Protein AF-A0A957XTR8-F1 (afdb_monomer_lite)

Sequence (74 aa):
MSRTRLSRRLAALAVVIVLAAAFIVLLLPRNRVTVGPQQTVHSINPKMGVHTRLTDEVEEWKVKRTLEMVREMG

Secondary structure (DSSP, 8-state):
--HHHHHHHHHHHHHHHHHHHHHHHHHS-S------S------S-TT-------SS---HHHHHHHHHHHHHH-

Foldseek 3Di:
DCPVVVVVVVVVVVVVVVVVVVVVVVVPDPDPQDLDDDDDADDPPPPDDDDDDDPPPVPSVVVSVVVVVVNVVD

Structure (mmCIF, N/CA/C/O backbone):
data_AF-A0A957XTR8-F1
#
_entry.id   AF-A0A957XTR8-F1
#
loop_
_atom_site.group_PDB
_atom_site.id
_atom_site.type_symbol
_atom_site.label_atom_id
_atom_site.label_alt_id
_atom_site.label_comp_id
_atom_site.label_asym_id
_atom_site.label_entity_id
_atom_site.label_seq_id
_atom_site.pdbx_PDB_ins_code
_atom_site.Cartn_x
_atom_site.Cartn_y
_atom_site.Cartn_z
_atom_site.occupancy
_atom_site.B_iso_or_equiv
_atom_site.auth_seq_id
_atom_site.auth_comp_id
_atom_site.auth_asym_id
_atom_site.auth_atom_id
_atom_site.pdbx_PDB_model_num
ATOM 1 N N . MET A 1 1 ? 36.520 -1.481 -45.579 1.00 51.47 1 MET A N 1
ATOM 2 C CA . MET A 1 1 ? 35.829 -2.744 -45.208 1.00 51.47 1 MET A CA 1
ATOM 3 C C . MET A 1 1 ? 35.527 -2.897 -43.694 1.00 51.47 1 MET A C 1
ATOM 5 O O . MET A 1 1 ? 35.171 -3.993 -43.271 1.00 51.47 1 MET A O 1
ATOM 9 N N . SER A 1 2 ? 35.613 -1.833 -42.867 1.00 59.53 2 SER A N 1
ATOM 10 C CA . SER A 1 2 ? 35.478 -1.904 -41.389 1.00 59.53 2 SER A CA 1
ATOM 11 C C . SER A 1 2 ? 34.254 -1.183 -40.785 1.00 59.53 2 SER A C 1
ATOM 13 O O . SER A 1 2 ? 33.837 -1.517 -39.678 1.00 59.53 2 SER A O 1
ATOM 15 N N . ARG A 1 3 ? 33.628 -0.235 -41.504 1.00 61.69 3 ARG A N 1
ATOM 16 C CA . ARG A 1 3 ? 32.519 0.605 -40.989 1.00 61.69 3 ARG A CA 1
ATOM 17 C C . ARG A 1 3 ? 31.205 -0.157 -40.742 1.00 61.69 3 ARG A C 1
ATOM 19 O O . ARG A 1 3 ? 30.460 0.167 -39.821 1.00 61.69 3 ARG A O 1
ATOM 26 N N . THR A 1 4 ? 30.935 -1.207 -41.516 1.00 67.31 4 THR A N 1
ATOM 27 C CA . THR A 1 4 ? 29.719 -2.038 -41.398 1.00 67.31 4 THR A CA 1
ATOM 28 C C . THR A 1 4 ? 29.739 -2.978 -40.191 1.00 67.31 4 THR A C 1
ATOM 30 O O . THR A 1 4 ? 28.697 -3.280 -39.617 1.00 67.31 4 THR A O 1
ATOM 33 N N . ARG A 1 5 ? 30.924 -3.428 -39.759 1.00 70.56 5 ARG A N 1
ATOM 34 C CA . ARG A 1 5 ? 31.065 -4.249 -38.543 1.00 70.56 5 ARG A CA 1
ATOM 35 C C . ARG A 1 5 ? 30.976 -3.395 -37.280 1.00 70.56 5 ARG A C 1
ATOM 37 O O . ARG A 1 5 ? 30.388 -3.832 -36.297 1.00 70.56 5 ARG A O 1
ATOM 44 N N . LEU A 1 6 ? 31.522 -2.177 -37.326 1.00 76.19 6 LEU A N 1
ATOM 45 C CA . LEU A 1 6 ? 31.467 -1.228 -36.215 1.00 76.19 6 LEU A CA 1
ATOM 46 C C . LEU A 1 6 ? 30.029 -0.762 -35.937 1.00 76.19 6 LEU A C 1
ATOM 48 O O . LEU A 1 6 ? 29.580 -0.829 -34.800 1.00 76.19 6 LEU A O 1
ATOM 52 N N . SER A 1 7 ? 29.278 -0.392 -36.977 1.00 79.00 7 SER A N 1
ATOM 53 C CA . SER A 1 7 ? 27.860 -0.004 -36.853 1.00 79.00 7 SER A CA 1
ATOM 54 C C . SER A 1 7 ? 26.974 -1.129 -36.308 1.00 79.00 7 SER A C 1
ATOM 56 O O . SER A 1 7 ? 26.144 -0.881 -35.440 1.00 79.00 7 SER A O 1
ATOM 58 N N . ARG A 1 8 ? 27.194 -2.382 -36.731 1.00 84.25 8 ARG A N 1
ATOM 59 C CA . ARG A 1 8 ? 26.486 -3.549 -36.171 1.00 84.25 8 ARG A CA 1
ATOM 60 C C . ARG A 1 8 ? 26.782 -3.779 -34.687 1.00 84.25 8 ARG A C 1
ATOM 62 O O . ARG A 1 8 ? 25.868 -4.104 -33.938 1.00 84.25 8 ARG A O 1
ATOM 69 N N . ARG A 1 9 ? 28.033 -3.593 -34.250 1.00 88.56 9 ARG A N 1
ATOM 70 C CA . ARG A 1 9 ? 28.409 -3.705 -32.828 1.00 88.56 9 ARG A CA 1
ATOM 71 C C . ARG A 1 9 ? 27.778 -2.602 -31.980 1.00 88.56 9 ARG A C 1
ATOM 73 O O . ARG A 1 9 ? 27.300 -2.892 -30.892 1.00 88.56 9 ARG A O 1
ATOM 80 N N . LEU A 1 10 ? 27.733 -1.372 -32.493 1.00 90.88 10 LEU A N 1
ATOM 81 C CA . LEU A 1 10 ? 27.072 -0.251 -31.820 1.00 90.88 10 LEU A CA 1
ATOM 82 C C . LEU A 1 10 ? 25.558 -0.469 -31.705 1.00 90.88 10 LEU A C 1
ATOM 84 O O . LEU A 1 10 ? 24.994 -0.240 -30.641 1.00 90.88 10 LEU A O 1
ATOM 88 N N . ALA A 1 11 ? 24.914 -0.978 -32.760 1.00 90.88 11 ALA A N 1
ATOM 89 C CA . ALA A 1 11 ? 23.495 -1.328 -32.722 1.00 90.88 11 ALA A CA 1
ATOM 90 C C . ALA A 1 11 ? 23.206 -2.450 -31.710 1.00 90.88 11 ALA A C 1
ATOM 92 O O . ALA A 1 11 ? 22.276 -2.336 -30.919 1.00 90.88 11 ALA A O 1
ATOM 93 N N . ALA A 1 12 ? 24.032 -3.502 -31.680 1.00 92.94 12 ALA A N 1
ATOM 94 C CA . ALA A 1 12 ? 23.900 -4.574 -30.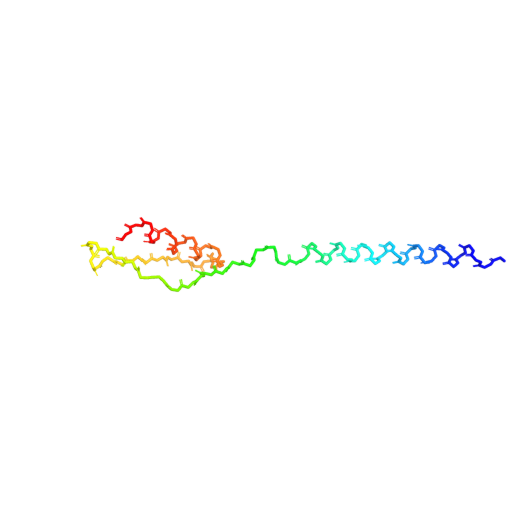696 1.00 92.94 12 ALA A CA 1
ATOM 95 C C . ALA A 1 12 ? 24.085 -4.061 -29.257 1.00 92.94 12 ALA A C 1
ATOM 97 O O . ALA A 1 12 ? 23.297 -4.406 -28.381 1.00 92.94 12 ALA A O 1
ATOM 98 N N . LEU A 1 13 ? 25.075 -3.194 -29.021 1.00 95.75 13 LEU A N 1
ATOM 99 C CA . LEU A 1 13 ? 25.290 -2.570 -27.715 1.00 95.75 13 LEU A CA 1
ATOM 100 C C . LEU A 1 13 ? 24.085 -1.718 -27.293 1.00 95.75 13 LEU A C 1
ATOM 102 O O . LEU A 1 13 ? 23.642 -1.820 -26.154 1.00 95.75 13 LEU A O 1
ATOM 106 N N . ALA A 1 14 ? 23.524 -0.924 -28.208 1.00 95.25 14 ALA A N 1
ATOM 107 C CA . ALA A 1 14 ? 22.334 -0.125 -27.935 1.00 95.25 14 ALA A CA 1
ATOM 108 C C . ALA A 1 14 ? 21.135 -1.006 -27.549 1.00 95.25 14 ALA A C 1
ATOM 110 O O . ALA A 1 14 ? 20.448 -0.707 -26.577 1.00 95.25 14 ALA A O 1
ATOM 111 N N . VAL A 1 15 ? 20.925 -2.127 -28.247 1.00 96.06 15 VAL A N 1
ATOM 112 C CA . VAL A 1 15 ? 19.872 -3.096 -27.900 1.00 96.06 15 VAL A CA 1
ATOM 113 C C . VAL A 1 15 ? 20.104 -3.682 -26.508 1.00 96.06 15 VAL A C 1
ATOM 115 O O . VAL A 1 15 ? 19.173 -3.723 -25.709 1.00 96.06 15 VAL A O 1
ATOM 118 N N . VAL A 1 16 ? 21.336 -4.080 -26.180 1.00 96.81 16 VAL A N 1
ATOM 119 C CA . VAL A 1 16 ? 21.672 -4.598 -24.843 1.00 96.81 16 VAL A CA 1
ATOM 120 C C . VAL A 1 16 ? 21.400 -3.553 -23.760 1.00 96.81 16 VAL A C 1
ATOM 122 O O . VAL A 1 16 ? 20.806 -3.887 -22.739 1.00 96.81 16 VAL A O 1
ATOM 125 N N . ILE A 1 17 ? 21.769 -2.290 -23.989 1.00 97.25 17 ILE A N 1
ATOM 126 C CA . ILE A 1 17 ? 21.506 -1.194 -23.046 1.00 97.25 17 ILE A CA 1
ATOM 127 C C . ILE A 1 17 ? 20.000 -0.989 -22.854 1.00 97.25 17 ILE A C 1
ATOM 129 O O . ILE A 1 17 ? 19.546 -0.861 -21.720 1.00 97.25 17 ILE A O 1
ATOM 133 N N . VAL A 1 18 ? 19.217 -0.993 -23.935 1.00 97.38 18 VAL A N 1
ATOM 134 C CA . VAL A 1 18 ? 17.755 -0.834 -23.864 1.00 97.38 18 VAL A CA 1
ATOM 135 C C . VAL A 1 18 ? 17.114 -1.992 -23.101 1.00 97.38 18 VAL A C 1
ATOM 137 O O . VAL A 1 18 ? 16.272 -1.757 -22.236 1.00 97.38 18 VAL A O 1
ATOM 140 N N . LEU A 1 19 ? 17.533 -3.230 -23.368 1.00 97.38 19 LEU A N 1
ATOM 141 C CA . LEU A 1 19 ? 17.035 -4.404 -22.652 1.00 97.38 19 LEU A CA 1
ATOM 142 C C . LEU A 1 19 ? 17.417 -4.366 -21.168 1.00 97.38 19 LE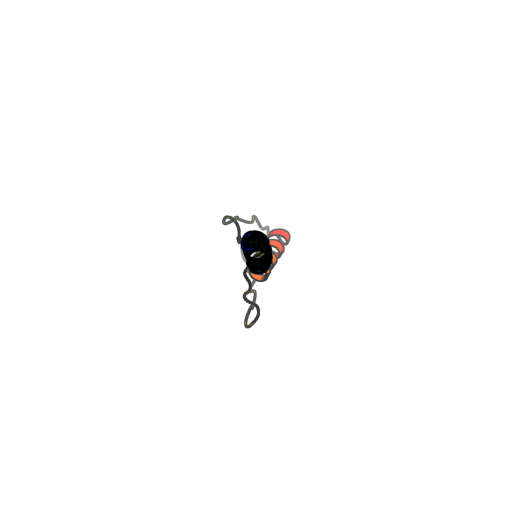U A C 1
ATOM 144 O O . LEU A 1 19 ? 16.574 -4.643 -20.317 1.00 97.38 19 LEU A O 1
ATOM 148 N N . ALA A 1 20 ? 18.649 -3.967 -20.846 1.00 96.69 20 ALA A N 1
ATOM 149 C CA . ALA A 1 20 ? 19.093 -3.800 -19.466 1.00 96.69 20 ALA A CA 1
ATOM 150 C C . ALA A 1 20 ? 18.297 -2.702 -18.742 1.00 96.69 20 ALA A C 1
ATOM 152 O O . ALA A 1 20 ? 17.853 -2.909 -17.615 1.00 96.69 20 ALA A O 1
ATOM 153 N N . ALA A 1 21 ? 18.050 -1.563 -19.393 1.00 96.44 21 ALA A N 1
ATOM 154 C CA . ALA A 1 21 ? 17.239 -0.485 -18.834 1.00 96.44 21 ALA A CA 1
ATOM 155 C C . ALA A 1 21 ? 15.785 -0.927 -18.599 1.00 96.44 21 ALA A C 1
ATOM 157 O O . ALA A 1 21 ? 15.236 -0.686 -17.525 1.00 96.44 21 ALA A O 1
ATOM 158 N N . ALA A 1 22 ? 15.178 -1.628 -19.561 1.00 95.94 22 ALA A N 1
ATOM 159 C CA . ALA A 1 22 ? 13.832 -2.179 -19.415 1.00 95.94 22 ALA A CA 1
ATOM 160 C C . ALA A 1 22 ? 13.751 -3.190 -18.259 1.00 95.94 22 ALA A C 1
ATOM 162 O O . ALA A 1 22 ? 12.799 -3.165 -17.478 1.00 95.94 22 ALA A O 1
ATOM 163 N N . PHE A 1 23 ? 14.771 -4.037 -18.112 1.00 95.50 23 PHE A N 1
ATOM 164 C CA . PHE A 1 23 ? 14.865 -4.989 -17.011 1.00 95.50 23 PHE A CA 1
ATOM 165 C C . PHE A 1 23 ? 14.973 -4.283 -15.653 1.00 95.50 23 PHE A C 1
ATOM 167 O O . PHE A 1 23 ? 14.234 -4.623 -14.733 1.00 95.50 23 PHE A O 1
ATOM 174 N N . ILE A 1 24 ? 15.810 -3.245 -15.542 1.00 93.69 24 ILE A N 1
ATOM 175 C CA . ILE A 1 24 ? 15.921 -2.424 -14.327 1.00 93.69 24 ILE A CA 1
ATOM 176 C C . ILE A 1 24 ? 14.567 -1.806 -13.963 1.00 93.69 24 ILE A C 1
ATOM 178 O O . ILE A 1 24 ? 14.149 -1.909 -12.815 1.00 93.69 24 ILE A O 1
ATOM 182 N N . VAL A 1 25 ? 13.843 -1.225 -14.926 1.00 91.81 25 VAL A N 1
ATOM 183 C CA . VAL A 1 25 ? 12.505 -0.647 -14.689 1.00 91.81 25 VAL A CA 1
ATOM 184 C C . VAL A 1 25 ? 11.514 -1.689 -14.160 1.00 91.81 25 VAL A C 1
ATOM 186 O O . VAL A 1 25 ? 10.681 -1.363 -13.316 1.00 91.81 25 VAL A O 1
ATOM 189 N N . LEU A 1 26 ? 11.609 -2.942 -14.610 1.00 89.06 26 LEU A N 1
ATOM 190 C CA . LEU A 1 26 ? 10.759 -4.029 -14.121 1.00 89.06 26 LEU A CA 1
ATOM 191 C C . LEU A 1 26 ? 11.070 -4.420 -12.666 1.00 89.06 26 LEU A C 1
ATOM 193 O O . LEU A 1 26 ? 10.168 -4.842 -11.946 1.00 89.06 26 LEU A O 1
ATOM 197 N N . LEU A 1 27 ? 12.322 -4.260 -12.235 1.00 87.31 27 LEU A N 1
ATOM 198 C CA . LEU A 1 27 ? 12.790 -4.558 -10.876 1.00 87.31 27 LEU A CA 1
ATOM 199 C C . LEU A 1 27 ? 12.496 -3.441 -9.867 1.00 87.31 27 LEU A C 1
ATOM 201 O O . LEU A 1 27 ? 12.621 -3.666 -8.662 1.00 87.31 27 LEU A O 1
ATOM 205 N N . LEU A 1 28 ? 12.143 -2.233 -10.321 1.00 83.56 28 LEU A N 1
ATOM 206 C CA . LEU A 1 28 ? 11.853 -1.127 -9.411 1.00 83.56 28 LEU A CA 1
ATOM 207 C C . LEU A 1 28 ? 10.647 -1.476 -8.515 1.00 83.56 28 LEU A C 1
ATOM 209 O O . LEU A 1 28 ? 9.601 -1.884 -9.031 1.00 83.56 28 LEU A O 1
ATOM 213 N N . PRO A 1 29 ? 10.737 -1.267 -7.185 1.00 76.50 29 PRO A N 1
ATOM 214 C CA . PRO A 1 29 ? 9.614 -1.488 -6.281 1.00 76.50 29 PRO A CA 1
ATOM 215 C C . PRO A 1 29 ? 8.433 -0.595 -6.678 1.00 76.50 29 PRO A C 1
ATOM 217 O O . PRO A 1 29 ? 8.481 0.623 -6.499 1.00 76.50 29 PRO A O 1
ATOM 220 N N . ARG A 1 30 ? 7.368 -1.188 -7.233 1.00 71.12 30 ARG A N 1
ATOM 221 C CA . ARG A 1 30 ? 6.181 -0.440 -7.689 1.00 71.12 30 ARG A CA 1
ATOM 222 C C . ARG A 1 30 ? 5.348 0.128 -6.543 1.00 71.12 30 ARG A C 1
ATOM 224 O O . ARG A 1 30 ? 4.723 1.170 -6.707 1.00 71.12 30 ARG A O 1
ATOM 231 N N . ASN A 1 31 ? 5.371 -0.521 -5.382 1.00 69.25 31 ASN A N 1
ATOM 232 C CA . ASN A 1 31 ? 4.500 -0.179 -4.267 1.00 69.25 31 ASN A CA 1
ATOM 233 C C . ASN A 1 31 ? 5.344 0.185 -3.043 1.00 69.25 31 ASN A C 1
ATOM 235 O O . ASN A 1 31 ? 5.613 -0.664 -2.199 1.00 69.25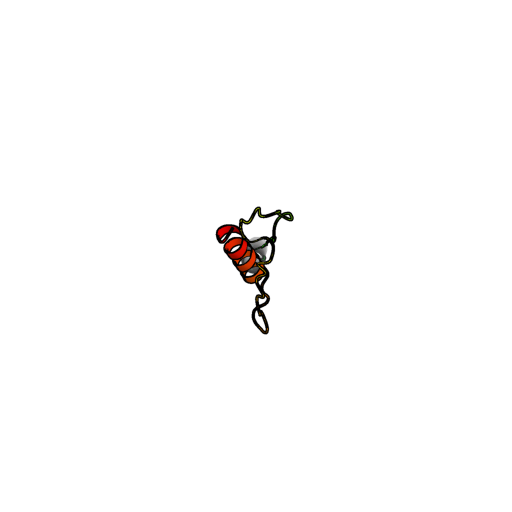 31 ASN A O 1
ATOM 239 N N . ARG A 1 32 ? 5.755 1.454 -2.930 1.00 74.19 32 ARG A N 1
ATOM 240 C CA . ARG A 1 32 ? 6.174 1.997 -1.629 1.00 74.19 32 ARG A CA 1
ATOM 241 C C . ARG A 1 32 ? 4.917 2.258 -0.817 1.00 74.19 32 ARG A C 1
ATOM 243 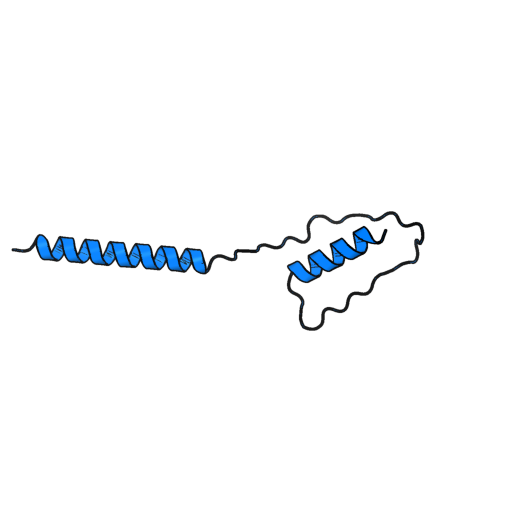O O . ARG A 1 32 ? 4.169 3.177 -1.148 1.00 74.19 32 ARG A O 1
ATOM 250 N N . VAL A 1 33 ? 4.668 1.455 0.210 1.00 81.06 33 VAL A N 1
ATOM 251 C CA . VAL A 1 33 ? 3.476 1.625 1.036 1.00 81.06 33 VAL A CA 1
ATOM 252 C C . VAL A 1 33 ? 3.857 2.297 2.339 1.00 81.06 33 VAL A C 1
ATOM 254 O O . VAL A 1 33 ? 4.371 1.684 3.259 1.00 81.06 33 VAL A O 1
ATOM 257 N N . THR A 1 34 ? 3.588 3.595 2.425 1.00 82.62 34 THR A N 1
ATOM 258 C CA . THR A 1 34 ? 3.821 4.351 3.652 1.00 82.62 34 THR A CA 1
ATOM 259 C C . THR A 1 34 ? 2.577 4.293 4.538 1.00 82.62 34 THR A C 1
ATOM 261 O O . THR A 1 34 ? 1.457 4.533 4.087 1.00 82.62 34 THR A O 1
ATOM 264 N N . VAL A 1 35 ? 2.764 3.980 5.823 1.00 79.06 35 VAL A N 1
ATOM 265 C CA . VAL A 1 35 ? 1.678 3.876 6.822 1.00 79.06 35 VAL A CA 1
ATOM 266 C C . VAL A 1 35 ? 1.016 5.240 7.119 1.00 79.06 35 VAL A C 1
ATOM 268 O O . VAL A 1 35 ? -0.090 5.301 7.658 1.00 79.06 35 VAL A O 1
ATOM 271 N N . GLY A 1 36 ? 1.633 6.336 6.667 1.00 80.94 36 GLY A N 1
ATOM 272 C CA . GLY A 1 36 ? 1.153 7.701 6.868 1.00 80.94 36 GLY A CA 1
ATOM 273 C C . GLY A 1 36 ? 1.421 8.215 8.288 1.00 80.94 36 GLY A C 1
ATOM 274 O O . GLY A 1 36 ? 1.982 7.495 9.115 1.00 80.94 36 GLY A O 1
ATOM 275 N N . PRO A 1 37 ? 1.065 9.475 8.582 1.00 87.88 37 PRO A N 1
ATOM 276 C CA . PRO A 1 37 ? 1.218 10.040 9.918 1.00 87.88 37 PRO A CA 1
ATOM 277 C C . PRO A 1 37 ? 0.270 9.374 10.927 1.00 87.88 37 PRO A C 1
ATOM 279 O O . PRO A 1 37 ? -0.782 8.839 10.565 1.00 87.88 37 PRO A O 1
ATOM 282 N N . GLN A 1 38 ? 0.629 9.446 12.210 1.00 87.00 38 GLN A N 1
ATOM 283 C CA . GLN A 1 38 ? -0.243 9.019 13.302 1.00 87.00 38 GLN A CA 1
ATOM 284 C C . GLN A 1 38 ? -1.537 9.845 13.303 1.00 87.00 38 GLN A C 1
ATOM 286 O O . GLN A 1 38 ? -1.510 11.057 13.100 1.00 87.00 38 GLN A O 1
ATOM 291 N N . GLN A 1 39 ? -2.671 9.183 13.531 1.00 85.19 39 GLN A N 1
ATOM 292 C CA . GLN A 1 39 ? -3.989 9.814 13.596 1.00 85.19 39 GLN A CA 1
ATOM 293 C C . GLN A 1 39 ? -4.667 9.421 14.906 1.00 85.19 39 GLN A C 1
ATOM 295 O O . GLN A 1 39 ? -4.609 8.255 15.297 1.00 85.19 39 GLN A O 1
ATOM 300 N N . THR A 1 40 ? -5.306 10.387 15.562 1.00 87.69 40 THR A N 1
ATOM 301 C CA . THR A 1 40 ? -6.126 10.155 16.755 1.00 87.69 40 THR A CA 1
ATOM 302 C C . THR A 1 40 ? -7.568 9.934 16.325 1.00 87.69 40 THR A C 1
ATOM 304 O O . THR A 1 40 ? -8.109 10.742 15.572 1.00 87.69 40 THR A O 1
ATOM 307 N N . VAL A 1 41 ? -8.190 8.858 16.806 1.00 85.38 41 VAL A N 1
ATOM 308 C CA . VAL A 1 41 ? -9.602 8.562 16.540 1.00 85.38 41 VAL A CA 1
ATOM 309 C C . VAL A 1 41 ? -10.424 8.916 17.777 1.00 85.38 41 VAL A C 1
ATOM 311 O O . VAL A 1 41 ? -10.048 8.571 18.899 1.00 85.38 41 VAL A O 1
ATOM 314 N N . HIS A 1 42 ? -11.519 9.647 17.580 1.00 87.69 42 HIS A N 1
ATOM 315 C CA . HIS A 1 42 ? -12.462 9.990 18.641 1.00 87.69 42 HIS A CA 1
ATOM 316 C C . HIS A 1 42 ? -13.600 8.968 18.652 1.00 87.69 42 HIS A C 1
ATOM 318 O O . HIS A 1 42 ? -14.417 8.956 17.735 1.00 87.69 42 HIS A O 1
ATOM 324 N N . SER A 1 43 ? -13.656 8.147 19.701 1.00 85.88 43 SER A N 1
ATOM 325 C CA . SER A 1 43 ? -14.657 7.087 19.854 1.00 85.88 43 SER A CA 1
ATOM 326 C C . SER A 1 43 ? -15.622 7.372 21.005 1.00 85.88 43 SER A C 1
ATOM 328 O O . SER A 1 43 ? -15.235 7.923 22.039 1.00 85.88 43 SER A O 1
ATOM 330 N N . ILE A 1 44 ? -16.873 6.927 20.858 1.00 89.19 44 ILE A N 1
ATOM 331 C CA . ILE A 1 44 ? -17.857 6.888 21.954 1.00 89.19 44 ILE A CA 1
ATOM 332 C C . ILE A 1 44 ? -17.563 5.767 22.965 1.00 89.19 44 ILE A C 1
ATOM 334 O O . ILE A 1 44 ? -18.103 5.785 24.071 1.00 89.19 44 ILE A O 1
ATOM 338 N N . ASN A 1 45 ? -16.704 4.801 22.611 1.00 87.44 45 ASN A N 1
ATOM 339 C CA . ASN A 1 45 ? -16.245 3.743 23.505 1.00 87.44 45 ASN A CA 1
ATOM 340 C C . ASN A 1 45 ? -14.740 3.901 23.794 1.00 87.44 45 ASN A C 1
ATOM 342 O O . ASN A 1 45 ? -13.912 3.253 23.151 1.00 87.44 45 ASN A O 1
ATOM 346 N N . PRO A 1 46 ? -14.356 4.702 24.806 1.00 83.00 46 PRO A N 1
ATOM 347 C CA . PRO A 1 46 ? -12.953 5.024 25.079 1.00 83.00 46 PRO A CA 1
ATOM 348 C C . PRO A 1 46 ? -12.120 3.831 25.574 1.00 83.00 46 PRO A C 1
ATOM 350 O O . PRO A 1 46 ? -10.916 3.967 25.776 1.00 83.00 46 PRO A O 1
ATOM 353 N N . LYS A 1 47 ? -12.744 2.669 25.812 1.00 87.25 47 LYS A N 1
ATOM 354 C CA . LYS A 1 47 ? -12.069 1.436 26.241 1.00 87.25 47 LYS A CA 1
ATOM 355 C C . LYS A 1 47 ? -11.921 0.413 25.112 1.00 87.25 47 LYS A C 1
ATOM 357 O O . LYS A 1 47 ? -11.410 -0.677 25.359 1.00 87.25 47 LYS A O 1
ATOM 362 N N . MET A 1 48 ? -12.385 0.722 23.900 1.00 85.94 48 MET A N 1
ATOM 363 C CA . MET A 1 48 ? -12.275 -0.194 22.770 1.00 85.94 48 MET A CA 1
ATOM 364 C C . MET A 1 48 ? -10.834 -0.230 22.250 1.00 85.94 48 MET A C 1
ATOM 366 O O . MET A 1 48 ? -10.242 0.803 21.954 1.00 85.94 48 MET A O 1
ATOM 370 N N . GLY A 1 49 ? -10.274 -1.433 22.127 1.00 88.44 49 GLY A N 1
ATOM 371 C CA . GLY A 1 49 ? -8.971 -1.670 21.513 1.00 88.44 49 GLY A CA 1
ATOM 372 C C . GLY A 1 49 ? -9.065 -2.792 20.486 1.00 88.44 49 GLY A C 1
ATOM 373 O O . GLY A 1 49 ? -9.767 -3.776 20.709 1.00 88.44 49 GLY A O 1
ATOM 374 N N . VAL A 1 50 ? -8.346 -2.661 19.370 1.00 90.56 50 VAL A N 1
ATOM 375 C CA . VAL A 1 50 ? -8.349 -3.653 18.285 1.00 90.56 50 VAL A CA 1
ATOM 376 C C . VAL A 1 50 ? -7.007 -4.371 18.247 1.00 90.56 50 VAL A C 1
ATOM 378 O O . VAL A 1 50 ? -5.970 -3.761 17.997 1.00 90.56 50 VAL A O 1
ATOM 381 N N . HIS A 1 51 ? -7.022 -5.679 18.505 1.00 91.56 51 HIS A N 1
ATOM 382 C CA . HIS A 1 51 ? -5.840 -6.527 18.371 1.00 91.56 51 HIS A CA 1
ATOM 383 C C . HIS A 1 51 ? -5.836 -7.161 16.985 1.00 91.56 51 HIS A C 1
ATOM 385 O O . HIS A 1 51 ? -6.689 -7.989 16.671 1.00 91.56 51 HIS A O 1
ATOM 391 N N . THR A 1 52 ? -4.861 -6.780 16.163 1.00 87.56 52 THR A N 1
ATOM 392 C CA . THR A 1 52 ? -4.667 -7.375 14.838 1.00 87.56 52 THR A CA 1
ATOM 393 C C . THR A 1 52 ? -3.506 -8.356 14.908 1.00 87.56 52 THR A C 1
ATOM 395 O O . THR A 1 52 ? -2.395 -7.976 15.274 1.00 87.56 52 THR A O 1
ATOM 398 N N . ARG A 1 53 ? -3.748 -9.623 14.563 1.00 89.06 53 ARG A N 1
ATOM 399 C CA . ARG A 1 53 ? -2.697 -10.642 14.483 1.00 89.06 53 ARG A CA 1
ATOM 400 C C . ARG A 1 53 ? -2.222 -10.767 13.039 1.00 89.06 53 ARG A C 1
ATOM 402 O O . ARG A 1 53 ? -2.976 -11.225 12.189 1.00 89.06 53 ARG A O 1
ATOM 409 N N . LEU A 1 54 ? -0.968 -10.401 12.794 1.00 85.56 54 LEU A N 1
ATOM 410 C CA . LEU A 1 54 ? -0.267 -10.610 11.526 1.00 85.56 54 LEU A CA 1
ATOM 411 C C . LEU A 1 54 ? 0.937 -11.514 11.819 1.00 85.56 54 LEU A C 1
ATOM 413 O O . LEU A 1 54 ? 1.971 -11.024 12.257 1.00 85.56 54 LEU A O 1
ATOM 417 N N . THR A 1 55 ? 0.785 -12.836 11.701 1.00 78.44 55 THR A N 1
ATOM 418 C CA . THR A 1 55 ? 1.877 -13.780 12.019 1.00 78.44 55 THR A CA 1
ATOM 419 C C . THR A 1 55 ? 2.827 -14.016 10.856 1.00 78.44 55 THR A C 1
ATOM 421 O O . THR A 1 55 ? 4.028 -14.094 11.079 1.00 78.44 55 THR A O 1
ATOM 424 N N . ASP A 1 56 ? 2.300 -14.075 9.633 1.00 79.38 56 ASP A N 1
ATOM 425 C CA . ASP A 1 56 ? 3.064 -14.488 8.444 1.00 79.38 56 ASP A CA 1
ATOM 426 C C . ASP A 1 56 ? 2.941 -13.475 7.289 1.00 79.38 56 ASP A C 1
ATOM 428 O O . ASP A 1 56 ? 3.673 -13.525 6.306 1.00 79.38 56 ASP A O 1
ATOM 432 N N . GLU A 1 57 ? 2.022 -12.517 7.433 1.00 73.56 57 GLU A N 1
ATOM 433 C CA . GLU A 1 57 ? 1.586 -11.574 6.404 1.00 73.56 57 GLU A CA 1
ATOM 434 C C . GLU A 1 57 ? 1.748 -10.127 6.895 1.00 73.56 57 GLU A C 1
ATOM 436 O O . GLU A 1 57 ? 0.785 -9.386 7.109 1.00 73.56 57 GLU A O 1
ATOM 441 N N . VAL A 1 58 ? 3.002 -9.748 7.150 1.00 82.94 58 VAL A N 1
ATOM 442 C CA . VAL A 1 58 ? 3.395 -8.444 7.714 1.00 82.94 58 VAL A CA 1
ATOM 443 C C . VAL A 1 58 ? 3.787 -7.420 6.647 1.00 82.94 58 VAL A C 1
ATOM 445 O O . VAL A 1 58 ? 4.505 -6.462 6.933 1.00 82.94 58 VAL A O 1
ATOM 448 N N . GLU A 1 59 ? 3.338 -7.595 5.403 1.00 86.12 59 GLU A N 1
ATOM 449 C CA . GLU A 1 59 ? 3.602 -6.615 4.355 1.00 86.12 59 GLU A CA 1
ATOM 450 C C . GLU A 1 59 ? 3.000 -5.250 4.723 1.00 86.12 59 GLU A C 1
ATOM 452 O O . GLU A 1 59 ? 1.862 -5.154 5.191 1.00 86.12 59 GLU A O 1
ATOM 457 N N . GLU A 1 60 ? 3.747 -4.173 4.462 1.00 86.56 60 GLU A N 1
ATOM 458 C CA . GLU A 1 60 ? 3.398 -2.802 4.873 1.00 86.56 60 GLU A CA 1
ATOM 459 C C . GLU A 1 60 ? 1.973 -2.388 4.464 1.00 86.56 60 GLU A C 1
ATOM 461 O O . GLU A 1 60 ? 1.288 -1.657 5.182 1.00 86.56 60 GLU A O 1
ATOM 466 N N . TRP A 1 61 ? 1.486 -2.894 3.328 1.00 86.12 61 TRP A N 1
ATOM 467 C CA . TRP A 1 61 ? 0.138 -2.617 2.837 1.00 86.12 61 TRP A CA 1
ATOM 468 C C . TRP A 1 61 ? -0.974 -3.256 3.664 1.00 86.12 61 TRP A C 1
ATOM 470 O O . TRP A 1 61 ? -2.038 -2.651 3.803 1.00 86.12 61 TRP A O 1
ATOM 480 N N . LYS A 1 62 ? -0.737 -4.431 4.251 1.00 88.50 62 LYS A N 1
ATOM 481 C CA . LYS A 1 62 ? -1.704 -5.109 5.121 1.00 88.50 62 LYS A CA 1
ATOM 482 C C . LYS A 1 62 ? -1.803 -4.383 6.451 1.00 88.50 62 LYS A C 1
ATOM 484 O O . LYS A 1 62 ? -2.906 -4.082 6.901 1.00 88.50 62 LYS A O 1
ATOM 489 N N . VAL A 1 63 ? -0.658 -3.979 7.007 1.00 89.12 63 VAL A N 1
ATOM 490 C CA . VAL A 1 63 ? -0.597 -3.121 8.200 1.00 89.12 63 VAL A CA 1
ATOM 491 C C . VAL A 1 63 ? -1.366 -1.823 7.955 1.00 89.12 63 VAL A C 1
ATOM 493 O O . VAL A 1 63 ? -2.293 -1.504 8.700 1.00 89.12 63 VAL A O 1
ATOM 496 N N . LYS A 1 64 ? -1.066 -1.111 6.861 1.00 90.00 64 LYS A N 1
ATOM 497 C CA . LYS A 1 64 ? -1.778 0.120 6.490 1.00 90.00 64 LYS A CA 1
ATOM 498 C C . LYS A 1 64 ? -3.284 -0.106 6.364 1.00 90.00 64 LYS A C 1
ATOM 500 O O . LYS A 1 64 ? -4.051 0.665 6.935 1.00 90.00 64 LYS A O 1
ATOM 505 N N . ARG A 1 65 ? -3.708 -1.171 5.675 1.00 90.44 65 ARG A N 1
ATOM 506 C CA . ARG A 1 65 ? -5.130 -1.481 5.489 1.00 90.44 65 ARG A CA 1
ATOM 507 C C . ARG A 1 65 ? -5.834 -1.758 6.816 1.00 90.44 65 ARG A C 1
ATOM 509 O O . ARG A 1 65 ? -6.939 -1.274 7.022 1.00 90.44 65 ARG A O 1
ATOM 516 N N . THR A 1 66 ? -5.201 -2.489 7.731 1.00 92.00 66 THR A N 1
ATOM 517 C CA . THR A 1 66 ? -5.779 -2.752 9.061 1.00 92.00 66 THR A CA 1
ATOM 518 C C . THR A 1 66 ? -5.934 -1.474 9.879 1.00 92.00 66 THR A C 1
ATOM 520 O O . THR A 1 66 ? -6.980 -1.269 10.486 1.00 92.00 66 THR A O 1
ATOM 523 N N . LEU A 1 67 ? -4.966 -0.556 9.810 1.00 91.19 67 LEU A N 1
ATOM 524 C CA . LEU A 1 67 ? -5.066 0.751 10.461 1.00 91.19 67 LEU A CA 1
ATOM 525 C C . LEU A 1 67 ? -6.168 1.630 9.855 1.00 91.19 67 LEU A C 1
ATOM 527 O O . LEU A 1 67 ? -6.826 2.361 10.585 1.00 91.19 67 LEU A O 1
ATOM 531 N N . GLU A 1 68 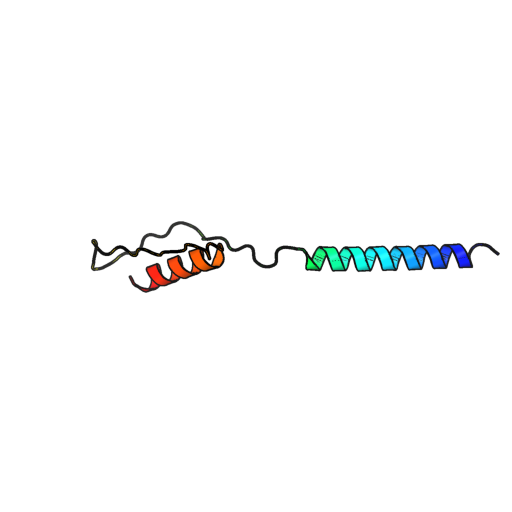? -6.390 1.573 8.540 1.00 91.44 68 GLU A N 1
ATOM 532 C CA . GLU A 1 68 ? -7.529 2.243 7.893 1.00 91.44 68 GLU A CA 1
ATOM 533 C C . GLU A 1 68 ? -8.865 1.685 8.385 1.00 91.44 68 GLU A C 1
ATOM 535 O O . GLU A 1 68 ? -9.718 2.463 8.800 1.00 91.44 68 GLU A O 1
ATOM 540 N N . MET A 1 69 ? -9.014 0.358 8.437 1.00 91.69 69 MET A N 1
ATOM 541 C CA . MET A 1 69 ? -10.241 -0.273 8.935 1.00 91.69 69 MET A CA 1
ATOM 542 C C . MET A 1 69 ? -10.530 0.109 10.391 1.00 91.69 69 MET A C 1
ATOM 544 O O . MET A 1 69 ? -11.662 0.441 10.720 1.00 91.69 69 MET A O 1
ATOM 548 N N . VAL A 1 70 ? -9.509 0.135 11.257 1.00 89.94 70 VAL A N 1
ATOM 549 C CA . VAL A 1 70 ? -9.674 0.564 12.658 1.00 89.94 70 VAL A CA 1
ATOM 550 C C . VAL A 1 70 ? -10.138 2.019 12.754 1.00 89.94 70 VAL A C 1
ATOM 552 O O . VAL A 1 70 ? -10.949 2.337 13.614 1.00 89.94 70 VAL A O 1
ATOM 555 N N . ARG A 1 71 ? -9.674 2.907 11.867 1.00 89.00 71 ARG A N 1
ATOM 556 C CA . ARG A 1 71 ? -10.143 4.304 11.834 1.00 89.00 71 ARG A CA 1
ATOM 557 C C . ARG A 1 71 ? -11.590 4.417 11.366 1.00 89.00 71 ARG A C 1
ATOM 559 O O . ARG A 1 71 ? -12.331 5.227 11.906 1.00 89.00 71 ARG A O 1
ATOM 566 N N . GLU A 1 72 ? -11.982 3.621 10.375 1.00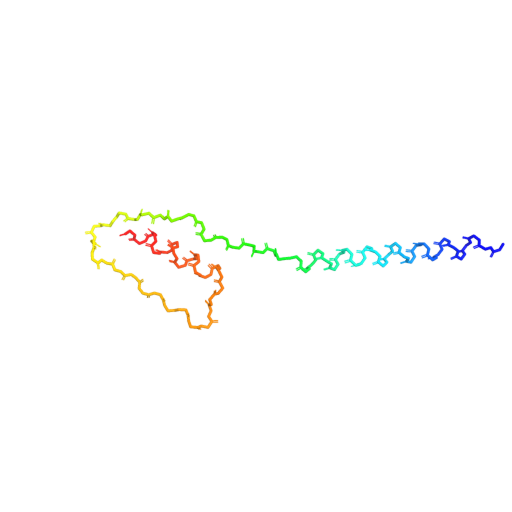 88.75 72 GLU A N 1
ATOM 567 C CA . GLU A 1 72 ? -13.361 3.577 9.868 1.00 88.75 72 GLU A CA 1
ATOM 568 C C . GLU A 1 72 ? -14.355 3.072 10.929 1.00 88.75 72 GLU A C 1
ATOM 570 O O . GLU A 1 72 ? -15.536 3.406 10.862 1.00 88.75 72 GLU A O 1
ATOM 575 N N . MET A 1 73 ? -13.890 2.307 11.924 1.00 87.00 73 MET A N 1
ATOM 576 C CA . MET A 1 73 ? -14.728 1.813 13.022 1.00 87.00 73 MET A CA 1
ATOM 577 C C . MET A 1 73 ? -15.155 2.899 14.025 1.00 87.00 73 MET A C 1
ATOM 579 O O . MET A 1 73 ? -16.212 2.736 14.633 1.00 87.00 73 MET A O 1
ATOM 583 N N . GLY A 1 74 ? -14.380 3.981 14.184 1.00 78.00 74 GLY A N 1
ATOM 584 C CA . GLY A 1 74 ? -14.652 5.057 15.154 1.00 78.00 74 GLY A CA 1
ATOM 585 C C . GLY A 1 74 ? -14.192 4.743 16.573 1.00 78.00 74 GLY A C 1
ATOM 586 O O . GLY A 1 74 ? -15.044 4.437 17.437 1.00 78.00 74 GLY A O 1
#

pLDDT: mean 85.63, std 9.08, range [51.47, 97.38]

Radius of gyration: 25.73 Å; chains: 1; bounding box: 54×25×71 Å